Protein AF-A0A1E2UV89-F1 (afdb_monomer_lite)

Secondary structure (DSSP, 8-state):
---------------------------SSPPPPPP---TTGGG--HHHHHHHHHHHHGGG---SPPTTT-HHHHHHHHHHHHT-GGGGHHHHHHHHHHHHHHHHHHHHHHHHHHHHHHHHHTT----

pLDDT: mean 75.12, std 15.41, range [40.03, 94.25]

Radius of gyration: 25.73 Å; chains: 1; bounding box: 48×34×99 Å

Sequence (127 aa):
MDPLLTSSTRAPEQPASSQTAESSEPRFYPRPMGPAFESGDERLNCRQLDQQLASLESDTYSAKPGFYEDPYAGASIFVGAVWAPGALAYLGYSGAAEYYEQDRVSEAQNRIEALRRMKARLRCYEY

Structure (mmCIF, N/CA/C/O backbone):
data_AF-A0A1E2UV89-F1
#
_entry.id   AF-A0A1E2UV89-F1
#
loop_
_atom_site.group_PDB
_atom_site.id
_atom_site.type_symbol
_atom_site.label_atom_id
_atom_site.label_alt_id
_atom_site.label_comp_id
_atom_site.label_asym_id
_atom_site.label_entity_id
_atom_site.label_seq_id
_atom_site.pdbx_PDB_ins_code
_atom_site.Cartn_x
_atom_site.Cartn_y
_atom_site.Cartn_z
_atom_site.occupancy
_atom_site.B_iso_or_equiv
_atom_site.auth_seq_id
_atom_site.auth_comp_id
_atom_site.auth_asym_id
_atom_site.auth_atom_id
_atom_site.pdbx_PDB_model_num
ATOM 1 N N . MET A 1 1 ? 4.560 -25.134 77.009 1.00 43.44 1 MET A N 1
ATOM 2 C CA . MET A 1 1 ? 5.770 -24.408 76.584 1.00 43.44 1 MET A CA 1
ATOM 3 C C . MET A 1 1 ? 5.814 -24.513 75.076 1.00 43.44 1 MET A C 1
ATOM 5 O O . MET A 1 1 ? 5.829 -25.616 74.549 1.00 43.44 1 MET A O 1
ATOM 9 N N . ASP A 1 2 ? 5.644 -23.350 74.471 1.00 43.38 2 ASP A N 1
ATOM 10 C CA . ASP A 1 2 ? 5.173 -23.029 73.126 1.00 43.38 2 ASP A CA 1
ATOM 11 C C . ASP A 1 2 ? 6.127 -23.365 71.957 1.00 43.38 2 ASP A C 1
ATOM 13 O O . ASP A 1 2 ? 7.267 -23.776 72.181 1.00 43.38 2 ASP A O 1
ATOM 17 N N . PRO A 1 3 ? 5.636 -23.238 70.704 1.00 58.66 3 PRO A N 1
ATOM 18 C CA . PRO A 1 3 ? 6.176 -23.843 69.495 1.00 58.66 3 PRO A CA 1
ATOM 19 C C . PRO A 1 3 ? 7.151 -22.911 68.765 1.00 58.66 3 PRO A C 1
ATOM 21 O O . PRO A 1 3 ? 7.004 -21.691 68.797 1.00 58.66 3 PRO A O 1
ATOM 24 N N . LEU A 1 4 ? 8.107 -23.473 68.023 1.00 51.53 4 LEU A N 1
ATOM 25 C CA . LEU A 1 4 ? 8.920 -22.698 67.082 1.00 51.53 4 LEU A CA 1
ATOM 26 C C . LEU A 1 4 ? 8.489 -22.978 65.643 1.00 51.53 4 LEU A C 1
ATOM 28 O O . LEU A 1 4 ? 8.912 -23.920 64.979 1.00 51.53 4 LEU A O 1
ATOM 32 N N . LEU A 1 5 ? 7.599 -22.089 65.211 1.00 51.31 5 LEU A N 1
ATOM 33 C CA . LEU A 1 5 ? 7.341 -21.666 63.844 1.00 51.31 5 LEU A CA 1
ATOM 34 C C . LEU A 1 5 ? 8.647 -21.555 63.039 1.00 51.31 5 LEU A C 1
ATOM 36 O O . LEU A 1 5 ? 9.529 -20.781 63.398 1.00 51.31 5 LEU A O 1
ATOM 40 N N . THR A 1 6 ? 8.739 -22.245 61.903 1.00 50.22 6 THR A N 1
ATOM 41 C CA . THR A 1 6 ? 9.619 -21.805 60.810 1.00 50.22 6 THR A CA 1
ATOM 42 C C . THR A 1 6 ? 8.716 -21.332 59.684 1.00 50.22 6 THR A C 1
ATOM 44 O O . THR A 1 6 ? 8.193 -22.115 58.895 1.00 50.22 6 THR A O 1
ATOM 47 N N . SER A 1 7 ? 8.452 -20.029 59.683 1.00 44.69 7 SER A N 1
ATOM 48 C CA . SER A 1 7 ? 7.741 -19.331 58.624 1.00 44.69 7 SER A CA 1
ATOM 49 C C . SER A 1 7 ? 8.551 -19.419 57.332 1.00 44.69 7 SER A C 1
ATOM 51 O O . SER A 1 7 ? 9.669 -18.911 57.257 1.00 44.69 7 SER A O 1
ATOM 53 N N . SER A 1 8 ? 7.972 -20.040 56.309 1.00 49.22 8 SER A N 1
ATOM 54 C CA . SER A 1 8 ? 8.406 -19.877 54.926 1.00 49.22 8 SER A CA 1
ATOM 55 C C . SER A 1 8 ? 8.109 -18.438 54.497 1.00 49.22 8 SER A C 1
ATOM 57 O O . SER A 1 8 ? 7.000 -18.103 54.084 1.00 49.22 8 SER A O 1
ATOM 59 N N . THR A 1 9 ? 9.085 -17.550 54.661 1.00 51.88 9 THR A N 1
ATOM 60 C CA . THR A 1 9 ? 9.047 -16.199 54.103 1.00 51.88 9 THR A CA 1
ATOM 61 C C . THR A 1 9 ? 9.332 -16.309 52.608 1.00 51.88 9 THR A C 1
ATOM 63 O O . THR A 1 9 ? 10.482 -16.331 52.172 1.00 51.88 9 THR A O 1
ATOM 66 N N . ARG A 1 10 ? 8.274 -16.421 51.800 1.00 44.84 10 ARG A N 1
ATOM 67 C CA . ARG A 1 10 ? 8.365 -16.231 50.350 1.00 44.84 10 ARG A CA 1
ATOM 68 C C . ARG A 1 10 ? 8.586 -14.736 50.110 1.00 44.84 10 ARG A C 1
ATOM 70 O O . ARG A 1 10 ? 7.720 -13.924 50.431 1.00 44.84 10 ARG A O 1
ATOM 77 N N . ALA A 1 11 ? 9.775 -14.385 49.629 1.00 43.16 11 ALA A N 1
ATOM 78 C CA . ALA A 1 11 ? 10.097 -13.038 49.174 1.00 43.16 11 ALA A CA 1
ATOM 79 C C . ALA A 1 11 ? 9.087 -12.588 48.098 1.00 43.16 11 ALA A C 1
ATOM 81 O O . ALA A 1 11 ? 8.610 -13.434 47.335 1.00 43.16 11 ALA A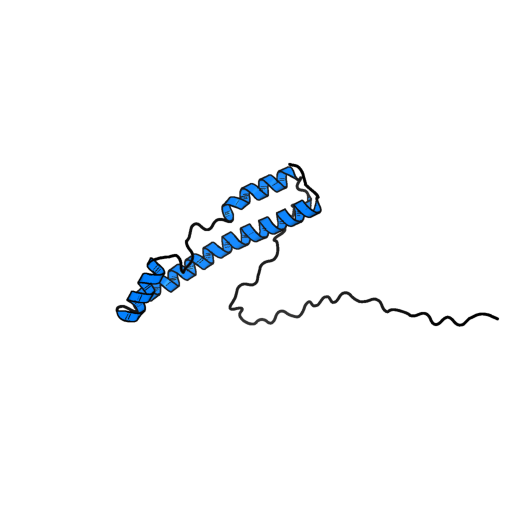 O 1
ATOM 82 N N . PRO A 1 12 ? 8.741 -11.292 48.021 1.00 42.44 12 PRO A N 1
ATOM 83 C CA . PRO A 1 12 ? 7.875 -10.798 46.965 1.00 42.44 12 PRO A CA 1
ATOM 84 C C . PRO A 1 12 ? 8.581 -10.951 45.615 1.00 42.44 12 PRO A C 1
ATOM 86 O O . PRO A 1 12 ? 9.651 -10.390 45.383 1.00 42.44 12 PRO A O 1
ATOM 89 N N . GLU A 1 13 ? 7.958 -11.734 44.739 1.00 48.81 13 GLU A N 1
ATOM 90 C CA . GLU A 1 13 ? 8.272 -11.843 43.319 1.00 48.81 13 GLU A CA 1
ATOM 91 C C . GLU A 1 13 ? 8.087 -10.448 42.701 1.00 48.81 13 GLU A C 1
ATOM 93 O O . GLU A 1 13 ? 6.968 -9.981 42.483 1.00 48.81 13 GLU A O 1
ATOM 98 N N . GLN A 1 14 ? 9.193 -9.725 42.517 1.00 44.66 14 GLN A N 1
ATOM 99 C CA . GLN A 1 14 ? 9.195 -8.480 41.759 1.00 44.66 14 GLN A CA 1
ATOM 100 C C . GLN A 1 14 ? 8.768 -8.809 40.322 1.00 44.66 14 GLN A C 1
ATOM 102 O O . GLN A 1 14 ? 9.353 -9.716 39.722 1.00 44.66 14 GLN A O 1
ATOM 107 N N . PRO A 1 15 ? 7.784 -8.099 39.739 1.00 42.31 15 PRO A N 1
ATOM 108 C CA . PRO A 1 15 ? 7.478 -8.271 38.333 1.00 42.31 15 PRO A CA 1
ATOM 109 C C . PRO A 1 15 ? 8.719 -7.865 37.542 1.00 42.31 15 PRO A C 1
ATOM 111 O O . PRO A 1 15 ? 9.202 -6.738 37.656 1.00 42.31 15 PRO A O 1
ATOM 114 N N . ALA A 1 16 ? 9.244 -8.812 36.771 1.00 40.03 16 ALA A N 1
ATOM 115 C CA . ALA A 1 16 ? 10.315 -8.600 35.820 1.00 40.03 16 ALA A CA 1
ATOM 116 C C . ALA A 1 16 ? 9.863 -7.572 34.772 1.00 40.03 16 ALA A C 1
ATOM 118 O O . ALA A 1 16 ? 9.314 -7.905 33.726 1.00 40.03 16 ALA A O 1
ATOM 119 N N . SER A 1 17 ? 10.087 -6.294 35.058 1.00 45.47 17 SER A N 1
ATOM 120 C CA . SER A 1 17 ? 10.115 -5.230 34.069 1.00 45.47 17 SER A CA 1
ATOM 121 C C . SER A 1 17 ? 11.410 -5.366 33.272 1.00 45.47 17 SER A C 1
ATOM 123 O O . SER A 1 17 ? 12.376 -4.633 33.468 1.00 45.47 17 SER A O 1
ATOM 125 N N . SER A 1 18 ? 11.445 -6.325 32.347 1.00 46.69 18 SER A N 1
ATOM 126 C CA . SER A 1 18 ? 12.488 -6.401 31.327 1.00 46.69 18 SER A CA 1
ATOM 127 C C . SER A 1 18 ? 12.245 -5.319 30.271 1.00 46.69 18 SER A C 1
ATOM 129 O O . SER A 1 18 ? 11.841 -5.599 29.146 1.00 46.69 18 SER A O 1
ATOM 131 N N . GLN A 1 19 ? 12.488 -4.060 30.635 1.00 48.97 19 GLN A N 1
ATOM 132 C CA . GLN A 1 19 ? 12.885 -3.051 29.659 1.00 48.97 19 GLN A CA 1
ATOM 133 C C . GLN A 1 19 ? 14.372 -3.271 29.380 1.00 48.97 19 GLN A C 1
ATOM 135 O O . GLN A 1 19 ? 15.241 -2.595 29.926 1.00 48.97 19 GLN A O 1
ATOM 140 N N . THR A 1 20 ? 14.686 -4.293 28.586 1.00 43.69 20 THR A N 1
ATOM 141 C CA . THR A 1 20 ? 16.026 -4.432 28.018 1.00 43.69 20 THR A CA 1
ATOM 142 C C . THR A 1 20 ? 16.193 -3.376 26.941 1.00 43.69 20 THR A C 1
ATOM 144 O O . THR A 1 20 ? 15.441 -3.350 25.969 1.00 43.69 20 THR A O 1
ATOM 147 N N . ALA A 1 21 ? 17.179 -2.512 27.176 1.00 48.72 21 ALA A N 1
ATOM 148 C CA . ALA A 1 21 ? 17.715 -1.519 26.266 1.00 48.72 21 ALA A CA 1
ATOM 149 C C . ALA A 1 21 ? 17.660 -1.997 24.808 1.00 48.72 21 ALA A C 1
ATOM 151 O O . ALA A 1 21 ? 18.298 -2.975 24.417 1.00 48.72 21 ALA A O 1
ATOM 152 N N . GLU A 1 22 ? 16.853 -1.296 24.023 1.00 52.12 22 GLU A N 1
ATOM 153 C CA . GLU A 1 22 ? 16.704 -1.500 22.596 1.00 52.12 22 GLU A CA 1
ATOM 154 C C . GLU A 1 22 ? 18.026 -1.112 21.922 1.00 52.12 22 GLU A C 1
ATOM 156 O O . GLU A 1 22 ? 18.331 0.068 21.767 1.00 52.12 22 GLU A O 1
ATOM 161 N N . SER A 1 23 ? 18.838 -2.120 21.588 1.00 49.09 23 SER A N 1
ATOM 162 C CA . SER A 1 23 ? 20.043 -1.969 20.770 1.00 49.09 23 SER A CA 1
ATOM 163 C C . SER A 1 23 ? 19.712 -1.139 19.528 1.00 49.09 23 SER A C 1
ATOM 165 O O . SER A 1 23 ? 18.796 -1.475 18.770 1.00 49.09 23 SER A O 1
ATOM 167 N N . SER A 1 24 ? 20.441 -0.042 19.332 1.00 62.53 24 SER A N 1
ATOM 168 C CA . SER A 1 24 ? 20.339 0.869 18.191 1.00 62.53 24 SER A CA 1
ATOM 169 C C . SER A 1 24 ? 20.979 0.266 16.935 1.00 62.53 24 SER A C 1
ATOM 171 O O . SER A 1 24 ? 21.821 0.890 16.290 1.00 62.53 24 SER A O 1
ATOM 173 N N . GLU A 1 25 ? 20.623 -0.972 16.613 1.00 67.44 25 GLU A N 1
ATOM 174 C CA . GLU A 1 25 ? 21.003 -1.617 15.363 1.00 67.44 25 GLU A CA 1
ATOM 175 C C . GLU A 1 25 ? 20.002 -1.187 14.280 1.00 67.44 25 GLU A C 1
ATOM 177 O O . GLU A 1 25 ? 18.793 -1.143 14.557 1.00 67.44 25 GLU A O 1
ATOM 182 N N . PRO A 1 26 ? 20.456 -0.822 13.066 1.00 63.38 26 PRO A N 1
ATOM 183 C CA . PRO A 1 26 ? 19.549 -0.487 11.979 1.00 63.38 26 PRO A CA 1
ATOM 184 C C . PRO A 1 26 ? 18.649 -1.694 11.705 1.00 63.38 26 PRO A C 1
ATOM 186 O O . PRO A 1 26 ? 19.090 -2.754 11.263 1.00 63.38 26 PRO A O 1
ATOM 189 N N . ARG A 1 27 ? 17.366 -1.541 12.032 1.00 61.19 27 ARG A N 1
ATOM 190 C CA . ARG A 1 27 ? 16.365 -2.586 11.847 1.00 61.19 27 ARG A CA 1
ATOM 191 C C . ARG A 1 27 ? 16.043 -2.707 10.365 1.00 61.19 27 ARG A C 1
ATOM 193 O O . ARG A 1 27 ? 15.490 -1.788 9.776 1.00 61.19 27 ARG A O 1
ATOM 200 N N . PHE A 1 28 ? 16.368 -3.865 9.799 1.00 66.00 28 PHE A N 1
ATOM 201 C CA . PHE A 1 28 ? 16.036 -4.213 8.415 1.00 66.00 28 PHE A CA 1
ATOM 202 C C . PHE A 1 28 ? 14.570 -4.613 8.219 1.00 66.00 28 PHE A C 1
ATOM 204 O O . PHE A 1 28 ? 14.076 -4.553 7.099 1.00 66.00 28 PHE A O 1
ATOM 211 N N . TYR A 1 29 ? 13.877 -5.011 9.290 1.00 72.00 29 TYR A N 1
ATOM 212 C CA . TYR A 1 29 ? 12.489 -5.463 9.230 1.00 72.00 29 TYR A CA 1
ATOM 213 C C . TYR A 1 29 ? 11.595 -4.620 10.145 1.00 72.00 29 TYR A C 1
ATOM 215 O O . TYR A 1 29 ? 12.010 -4.307 11.272 1.00 72.00 29 TYR A O 1
ATOM 223 N N . PRO A 1 30 ? 10.371 -4.277 9.701 1.00 68.38 30 PRO A N 1
ATOM 224 C CA . PRO A 1 30 ? 9.397 -3.614 10.554 1.00 68.38 30 PRO A CA 1
ATOM 225 C C . PRO A 1 30 ? 9.040 -4.527 11.732 1.00 68.38 30 PRO A C 1
ATOM 227 O O . PRO A 1 30 ? 8.942 -5.749 11.594 1.00 68.38 30 PRO A O 1
ATOM 230 N N . ARG A 1 31 ? 8.873 -3.941 12.922 1.00 71.44 31 ARG A N 1
ATOM 231 C CA . ARG A 1 31 ? 8.369 -4.691 14.078 1.00 71.44 31 ARG A CA 1
ATOM 232 C C . ARG A 1 31 ? 6.852 -4.827 13.981 1.00 71.44 31 ARG A C 1
ATOM 234 O O . ARG A 1 31 ? 6.209 -3.896 13.499 1.00 71.44 31 ARG A O 1
ATOM 241 N N . PRO A 1 32 ? 6.279 -5.929 14.495 1.00 65.94 32 PRO A N 1
ATOM 242 C CA . PRO A 1 32 ? 4.841 -5.991 14.692 1.00 65.94 32 PRO A CA 1
ATOM 243 C C . PRO A 1 32 ? 4.438 -4.835 15.609 1.00 65.94 32 PRO A C 1
ATOM 245 O O . PRO A 1 32 ? 4.975 -4.683 16.712 1.00 65.94 32 PRO A O 1
ATOM 248 N N . MET A 1 33 ? 3.544 -3.986 15.121 1.00 67.69 33 MET A N 1
ATOM 249 C CA . MET A 1 33 ? 2.991 -2.896 15.907 1.00 67.69 33 MET A CA 1
ATOM 250 C C . MET A 1 33 ? 1.954 -3.457 16.887 1.00 67.69 33 MET A C 1
ATOM 252 O O . MET A 1 33 ? 1.247 -4.419 16.599 1.00 67.69 33 MET A O 1
ATOM 256 N N . GLY A 1 34 ? 1.921 -2.899 18.097 1.00 71.31 34 GLY A N 1
ATOM 257 C CA . GLY A 1 34 ? 0.887 -3.221 19.076 1.00 71.31 34 GLY A CA 1
ATOM 258 C C . GLY A 1 34 ? -0.419 -2.482 18.766 1.00 71.31 34 GLY A C 1
ATOM 259 O O . GLY A 1 34 ? -0.412 -1.532 17.984 1.00 71.31 34 GLY A O 1
ATOM 260 N N . PRO A 1 35 ? -1.536 -2.862 19.409 1.00 75.81 35 PRO A N 1
ATOM 261 C CA . PRO A 1 35 ? -2.795 -2.138 19.258 1.00 75.81 35 PRO A CA 1
ATOM 262 C C . PRO A 1 35 ? -2.615 -0.659 19.625 1.00 75.81 35 PRO A C 1
ATOM 264 O O . PRO A 1 35 ? -2.137 -0.335 20.716 1.00 75.81 35 PRO A O 1
ATOM 267 N N . ALA A 1 36 ? -3.023 0.230 18.723 1.00 77.44 36 ALA A N 1
ATOM 268 C CA . ALA A 1 36 ? -2.946 1.671 18.925 1.00 77.44 36 ALA A CA 1
ATOM 269 C C . ALA A 1 36 ? -4.219 2.172 19.626 1.00 77.44 36 ALA A C 1
ATOM 271 O O . ALA A 1 36 ? -5.295 2.226 19.025 1.00 77.44 36 ALA A O 1
ATOM 272 N N . PHE A 1 37 ? -4.107 2.524 20.908 1.00 74.94 37 PHE A N 1
ATOM 273 C CA . PHE A 1 37 ? -5.187 3.169 21.663 1.00 74.94 37 PHE A CA 1
ATOM 274 C C . PHE A 1 37 ? -5.091 4.688 21.513 1.00 74.94 37 PHE A C 1
ATOM 276 O O . PHE A 1 37 ? -4.007 5.254 21.645 1.00 74.94 37 PHE A O 1
ATOM 283 N N . GLU A 1 38 ? -6.217 5.349 21.277 1.00 77.44 38 GLU A N 1
ATOM 284 C CA . GLU A 1 38 ? -6.301 6.803 21.179 1.00 77.44 38 GLU A CA 1
ATOM 285 C C . GLU A 1 38 ? -6.877 7.375 22.477 1.00 77.44 38 GLU A C 1
ATOM 287 O O . GLU A 1 38 ? -7.688 6.753 23.174 1.00 77.44 38 GLU A O 1
ATOM 292 N N . SER A 1 39 ? -6.439 8.582 22.832 1.00 65.56 39 SER A N 1
ATOM 293 C CA . SER A 1 39 ? -6.906 9.274 24.029 1.00 65.56 39 SER A CA 1
ATOM 294 C C . SER A 1 39 ? -8.396 9.609 23.906 1.00 65.56 39 SER A C 1
ATOM 296 O O . SER A 1 39 ? -8.767 10.564 23.229 1.00 65.56 39 SER A O 1
ATOM 298 N N . GLY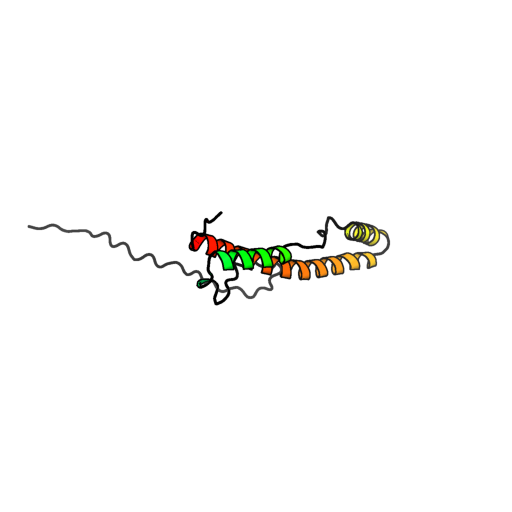 A 1 40 ? -9.252 8.838 24.578 1.00 70.00 40 GLY A N 1
ATOM 299 C CA . GLY A 1 40 ? -10.708 9.009 24.527 1.00 70.00 40 GLY A CA 1
ATOM 300 C C . GLY A 1 40 ? -11.481 7.717 24.286 1.00 70.00 40 GLY A C 1
ATOM 301 O O . GLY A 1 40 ? -12.668 7.671 24.612 1.00 70.00 40 GLY A O 1
ATOM 302 N N . ASP A 1 41 ? -10.814 6.654 23.825 1.00 70.88 41 ASP A N 1
ATOM 303 C CA . ASP A 1 41 ? -11.482 5.385 23.512 1.00 70.88 41 ASP A CA 1
ATOM 304 C C . ASP A 1 41 ? -12.170 4.740 24.715 1.00 70.88 41 ASP A C 1
ATOM 306 O O . ASP A 1 41 ? -13.177 4.049 24.592 1.00 70.88 41 ASP A O 1
ATOM 310 N N . GLU A 1 42 ? -11.640 4.991 25.909 1.00 70.25 42 GLU A N 1
ATOM 311 C CA . GLU A 1 42 ? -12.170 4.476 27.171 1.00 70.25 42 GLU A CA 1
ATOM 312 C C . GLU A 1 42 ? -13.549 5.046 27.523 1.00 70.25 42 GLU A C 1
ATOM 314 O O . GLU A 1 42 ? -14.248 4.488 28.366 1.00 70.25 42 GLU A O 1
ATOM 319 N N . ARG A 1 43 ? -13.943 6.162 26.893 1.00 75.19 43 ARG A N 1
ATOM 320 C CA . ARG A 1 43 ? -15.220 6.849 27.139 1.00 75.19 43 ARG A CA 1
ATOM 321 C C . ARG A 1 43 ? -16.267 6.562 26.060 1.00 75.19 43 ARG A C 1
ATOM 323 O O . ARG A 1 43 ? -17.387 7.056 26.180 1.00 75.19 43 ARG A O 1
ATOM 330 N N . LEU A 1 44 ? -15.915 5.807 25.019 1.00 75.69 44 LEU A N 1
ATOM 331 C CA . LEU A 1 44 ? -16.829 5.452 23.934 1.00 75.69 44 LEU A CA 1
ATOM 332 C C . LEU A 1 44 ? -17.885 4.452 24.422 1.00 75.69 44 LEU A C 1
ATOM 334 O O . LEU A 1 44 ? -17.586 3.491 25.129 1.00 75.69 44 LEU A O 1
ATOM 338 N N . ASN A 1 45 ? -19.133 4.660 24.001 1.00 82.62 45 ASN A N 1
ATOM 339 C CA . ASN A 1 45 ? -20.205 3.684 24.203 1.00 82.62 45 ASN A CA 1
ATOM 340 C C . ASN A 1 45 ? -20.090 2.543 23.168 1.00 82.62 45 ASN A C 1
ATOM 342 O O . ASN A 1 45 ? -19.590 2.771 22.067 1.00 82.62 45 ASN A O 1
ATOM 346 N N . CYS A 1 46 ? -20.608 1.346 23.469 1.00 83.50 46 CYS A N 1
ATOM 347 C CA . CYS A 1 46 ? -20.564 0.164 22.596 1.00 83.50 46 CYS A CA 1
ATOM 348 C C . CYS A 1 46 ? -20.972 0.484 21.144 1.00 83.50 46 CYS A C 1
ATOM 350 O O . CYS A 1 46 ? -20.272 0.120 20.203 1.00 83.50 46 CYS A O 1
ATOM 352 N N . ARG A 1 47 ? -22.050 1.260 20.959 1.00 83.56 47 ARG A N 1
ATOM 353 C CA . ARG A 1 47 ? -22.533 1.680 19.632 1.00 83.56 47 ARG A CA 1
ATOM 354 C C . ARG A 1 47 ? -21.552 2.589 18.882 1.00 83.56 47 ARG A C 1
ATOM 356 O O . ARG A 1 47 ? -21.427 2.482 17.668 1.00 83.56 47 ARG A O 1
ATOM 363 N N . GLN A 1 48 ? -20.889 3.504 19.588 1.00 84.19 48 GLN A N 1
ATOM 364 C CA . GLN A 1 48 ? -19.904 4.412 18.986 1.00 84.19 48 GLN A CA 1
ATOM 365 C C . GLN A 1 48 ? -18.636 3.649 18.589 1.00 84.19 48 GLN A C 1
ATOM 367 O O . GLN A 1 48 ? -18.048 3.935 17.550 1.00 84.19 48 GLN A O 1
ATOM 372 N N . LEU A 1 49 ? -18.266 2.645 19.386 1.00 83.44 49 LEU A N 1
ATOM 373 C CA . LEU A 1 49 ? -17.146 1.750 19.115 1.00 83.44 49 LEU A CA 1
ATOM 374 C C . LEU A 1 49 ? -17.362 0.954 17.822 1.00 83.44 49 LEU A C 1
ATOM 376 O O . LEU A 1 49 ? -16.470 0.899 16.981 1.00 83.44 49 LEU A O 1
ATOM 380 N N . ASP A 1 50 ? -18.562 0.400 17.629 1.00 84.00 50 ASP A N 1
ATOM 381 C CA . ASP A 1 50 ? -18.905 -0.340 16.409 1.00 84.00 50 ASP A CA 1
ATOM 382 C C . ASP A 1 50 ? -18.977 0.567 15.171 1.00 84.00 50 ASP A C 1
ATOM 384 O O . ASP A 1 50 ? -18.545 0.168 14.092 1.00 84.00 50 ASP A O 1
ATOM 388 N N . GLN A 1 51 ? -19.449 1.810 15.316 1.00 85.44 51 GLN A N 1
ATOM 389 C CA . GLN A 1 51 ? -19.424 2.791 14.223 1.00 85.44 51 GLN A CA 1
ATOM 390 C C . GLN A 1 51 ? -17.998 3.143 13.794 1.00 85.44 51 GLN A C 1
ATOM 392 O O . GLN A 1 51 ? -17.717 3.200 12.597 1.00 85.44 51 GLN A O 1
ATOM 397 N N . GLN A 1 52 ? -17.095 3.352 14.754 1.00 84.69 52 GLN A N 1
ATOM 398 C CA . GLN A 1 52 ? -15.686 3.584 14.446 1.00 84.69 52 GLN A CA 1
ATOM 399 C C . GLN A 1 52 ? -15.062 2.357 13.783 1.00 84.69 52 GLN A C 1
ATOM 401 O O . GLN A 1 52 ? -14.428 2.488 12.740 1.00 84.69 52 GLN A O 1
ATOM 406 N N . LEU A 1 53 ? -15.309 1.162 14.322 1.00 85.00 53 LEU A N 1
ATOM 407 C CA . LEU A 1 53 ? -14.811 -0.084 13.745 1.00 85.00 53 LEU A CA 1
ATOM 408 C C . LEU A 1 53 ? -15.241 -0.246 12.279 1.00 85.00 53 LEU A C 1
ATOM 410 O O . LEU A 1 53 ? -14.409 -0.567 11.436 1.00 85.00 53 LEU A O 1
ATOM 414 N N . ALA A 1 54 ? -16.509 0.043 11.973 1.00 84.56 54 ALA A N 1
ATOM 415 C CA . ALA A 1 54 ? -17.043 -0.013 10.615 1.00 84.56 54 ALA A CA 1
ATOM 416 C C . ALA A 1 54 ? -16.407 1.033 9.685 1.00 84.56 54 ALA A C 1
ATOM 418 O O . ALA A 1 54 ? -16.161 0.744 8.517 1.00 84.56 54 ALA A O 1
ATOM 419 N N . SER A 1 55 ? -16.108 2.240 10.184 1.00 86.38 55 SER A N 1
ATOM 420 C CA . SER A 1 55 ? -15.419 3.252 9.370 1.00 86.38 55 SER A CA 1
ATOM 421 C C . SER A 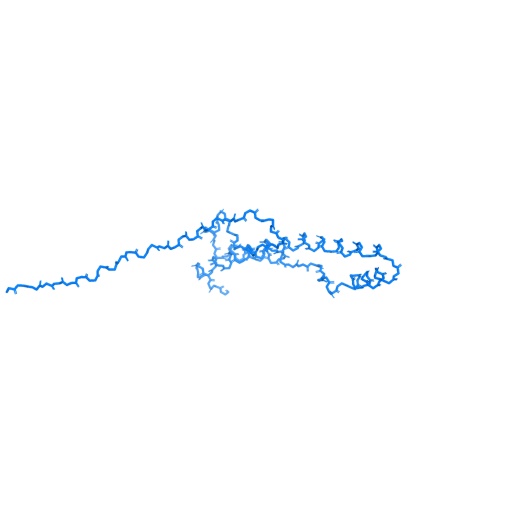1 55 ? -13.991 2.833 9.002 1.00 86.38 55 SER A C 1
ATOM 423 O O . SER A 1 55 ? -13.573 3.031 7.862 1.00 86.38 55 SER A O 1
ATOM 425 N N . LEU A 1 56 ? -13.285 2.171 9.924 1.00 83.62 56 LEU A N 1
ATOM 426 C CA . LEU A 1 56 ? -11.913 1.716 9.711 1.00 83.62 56 LEU A CA 1
ATOM 427 C C . LEU A 1 56 ? -11.798 0.449 8.864 1.00 83.62 56 LEU A C 1
ATOM 429 O O . LEU A 1 56 ? -10.734 0.185 8.313 1.00 83.62 56 LEU A O 1
ATOM 433 N N . GLU A 1 57 ? -12.861 -0.346 8.740 1.00 82.19 57 GLU A N 1
ATOM 434 C CA . GLU A 1 57 ? -12.827 -1.584 7.956 1.00 82.19 57 GLU A CA 1
ATOM 435 C C . GLU A 1 57 ? -12.457 -1.318 6.489 1.00 82.19 57 GLU A C 1
ATOM 437 O O . GLU A 1 57 ? -11.699 -2.083 5.896 1.00 82.19 57 GLU A O 1
ATOM 442 N N . SER A 1 58 ? -12.897 -0.188 5.927 1.00 80.25 58 SER A N 1
ATOM 443 C CA . SER A 1 58 ? -12.539 0.208 4.560 1.00 80.25 58 SER A CA 1
ATOM 444 C C . SER A 1 58 ? -11.037 0.453 4.368 1.00 80.25 58 SER A C 1
ATOM 446 O O . SER A 1 58 ? -10.493 0.093 3.326 1.00 80.25 58 SER A O 1
ATOM 448 N N . ASP A 1 59 ? -10.351 0.958 5.396 1.00 79.75 59 ASP A N 1
ATOM 449 C CA . ASP A 1 59 ? -8.911 1.237 5.364 1.00 79.75 59 ASP A CA 1
ATOM 450 C C . ASP A 1 59 ? -8.049 -0.028 5.518 1.00 79.75 59 ASP A C 1
ATOM 452 O O . ASP A 1 59 ? -6.832 0.021 5.342 1.00 79.75 59 ASP A O 1
ATOM 456 N N . THR A 1 60 ? -8.661 -1.182 5.814 1.00 76.31 60 THR A N 1
ATOM 457 C CA . THR A 1 60 ? -7.940 -2.466 5.898 1.00 76.31 60 THR A CA 1
ATOM 458 C C . THR A 1 60 ? -7.738 -3.162 4.563 1.00 76.31 60 THR A C 1
ATOM 460 O O . THR A 1 60 ? -6.952 -4.110 4.486 1.00 76.31 60 THR A O 1
ATOM 463 N N . TYR A 1 61 ? -8.433 -2.719 3.517 1.00 75.62 61 TYR A N 1
ATOM 464 C CA . TYR A 1 61 ? -8.336 -3.330 2.201 1.00 75.62 61 TYR A CA 1
ATOM 465 C C . TYR A 1 61 ? -7.193 -2.701 1.402 1.00 75.62 61 TYR A C 1
ATOM 467 O O . TYR A 1 61 ? -7.192 -1.500 1.134 1.00 75.62 61 TYR A O 1
ATOM 475 N N . SER A 1 62 ? -6.242 -3.535 0.972 1.00 76.44 62 SER A N 1
ATOM 476 C CA . SER A 1 62 ? -5.284 -3.155 -0.068 1.00 76.44 62 SER A CA 1
ATOM 477 C C . SER A 1 62 ? -5.908 -3.395 -1.441 1.00 76.44 62 SER A C 1
ATOM 479 O O . SER A 1 62 ? -6.403 -4.487 -1.722 1.00 76.44 62 SER A O 1
ATOM 481 N N . ALA A 1 63 ? -5.896 -2.374 -2.299 1.00 75.19 63 ALA A N 1
ATOM 482 C CA . ALA A 1 63 ? -6.328 -2.502 -3.692 1.00 75.19 63 ALA A CA 1
ATOM 483 C C . ALA A 1 63 ? -5.229 -3.093 -4.593 1.00 75.19 63 ALA A C 1
ATOM 485 O O . ALA A 1 63 ? -5.503 -3.447 -5.743 1.00 75.19 63 ALA A O 1
ATOM 486 N N . LYS A 1 64 ? -3.990 -3.177 -4.094 1.00 78.25 64 LYS A N 1
ATOM 487 C CA . LYS A 1 64 ? -2.834 -3.630 -4.855 1.00 78.25 64 LYS A CA 1
ATOM 488 C C . LYS A 1 64 ? -2.608 -5.132 -4.657 1.00 78.25 64 LYS A C 1
ATOM 490 O O . LYS A 1 64 ? -2.599 -5.599 -3.518 1.00 78.25 64 LYS A O 1
ATOM 495 N N . PRO A 1 65 ? -2.440 -5.897 -5.751 1.00 78.38 65 PRO A N 1
ATOM 496 C CA . PRO A 1 65 ? -2.100 -7.310 -5.664 1.00 78.38 65 PRO A CA 1
ATOM 497 C C . PRO A 1 65 ? -0.698 -7.485 -5.080 1.00 78.38 65 PRO A C 1
ATOM 499 O O . PRO A 1 65 ? 0.184 -6.646 -5.288 1.00 78.38 65 PRO A O 1
ATOM 502 N N . GLY A 1 66 ? -0.478 -8.601 -4.384 1.00 80.94 66 GLY A N 1
ATOM 503 C CA . GLY A 1 66 ? 0.833 -8.905 -3.824 1.00 80.94 66 GLY A CA 1
ATOM 504 C C . GLY A 1 66 ? 1.903 -9.041 -4.913 1.00 80.94 66 GLY A C 1
ATOM 505 O O . GLY A 1 66 ? 1.613 -9.320 -6.075 1.00 80.94 66 GLY A O 1
ATOM 506 N N . PHE A 1 67 ? 3.176 -8.914 -4.532 1.00 80.81 67 PHE A N 1
ATOM 507 C CA . PHE A 1 67 ? 4.309 -8.991 -5.469 1.00 80.81 67 PHE A CA 1
ATOM 508 C C . PHE A 1 67 ? 4.288 -10.230 -6.387 1.00 80.81 67 PHE A C 1
ATOM 510 O O . PHE A 1 67 ? 4.655 -10.145 -7.554 1.00 80.81 67 PHE A O 1
ATOM 517 N N . TYR A 1 68 ? 3.852 -11.382 -5.871 1.00 81.12 68 TYR A N 1
ATOM 518 C CA . TYR A 1 68 ? 3.785 -12.639 -6.630 1.00 81.12 68 TYR A CA 1
ATOM 519 C C . TYR A 1 68 ? 2.514 -12.791 -7.475 1.00 81.12 68 TYR A C 1
ATOM 521 O O . TYR A 1 68 ? 2.437 -13.690 -8.310 1.00 81.12 68 TYR A O 1
ATOM 529 N N . GLU A 1 69 ? 1.522 -11.938 -7.248 1.00 86.31 69 GLU A N 1
ATOM 530 C CA . GLU A 1 69 ? 0.236 -11.938 -7.947 1.00 86.31 69 GLU A CA 1
ATOM 531 C C . GLU A 1 69 ? 0.233 -10.939 -9.112 1.00 86.31 69 GLU A C 1
ATOM 533 O O . GLU A 1 69 ? -0.628 -11.007 -9.989 1.00 86.31 69 GLU A O 1
ATOM 538 N N . ASP A 1 70 ? 1.216 -10.036 -9.150 1.00 86.50 70 ASP A N 1
ATOM 539 C CA . ASP A 1 70 ? 1.389 -9.060 -10.214 1.00 86.50 70 ASP A CA 1
ATOM 540 C C . ASP A 1 70 ? 2.078 -9.680 -11.455 1.00 86.50 70 ASP A C 1
ATOM 542 O O . ASP A 1 70 ? 3.269 -10.024 -11.415 1.00 86.50 70 ASP A O 1
ATOM 546 N N . PRO A 1 71 ? 1.381 -9.792 -12.606 1.00 89.06 71 PRO A N 1
ATOM 547 C CA . PRO A 1 71 ? 1.972 -10.329 -13.830 1.00 89.06 71 PRO A CA 1
ATOM 548 C C . PRO A 1 71 ? 3.129 -9.468 -14.361 1.00 89.06 71 PRO A C 1
ATOM 550 O O . PRO A 1 71 ? 4.032 -9.994 -15.021 1.00 89.06 71 PRO A O 1
ATOM 553 N N . TYR A 1 72 ? 3.143 -8.163 -14.071 1.00 89.06 72 TYR A N 1
ATOM 554 C CA . TYR A 1 72 ? 4.210 -7.264 -14.510 1.00 89.06 72 TYR A CA 1
ATOM 555 C C . TYR A 1 72 ? 5.492 -7.479 -13.711 1.00 89.06 72 TYR A C 1
ATOM 557 O O . TYR A 1 72 ? 6.580 -7.445 -14.293 1.00 89.06 72 TYR A O 1
ATOM 565 N N . ALA A 1 73 ? 5.384 -7.788 -12.416 1.00 90.81 73 ALA A N 1
ATOM 566 C CA . ALA A 1 73 ? 6.531 -8.169 -11.599 1.00 90.81 73 ALA A CA 1
ATOM 567 C C . ALA A 1 73 ? 7.218 -9.410 -12.190 1.00 90.81 73 ALA A C 1
ATOM 569 O O . ALA A 1 73 ? 8.415 -9.369 -12.492 1.00 90.81 73 ALA A O 1
ATOM 570 N N . GLY A 1 74 ? 6.455 -10.467 -12.486 1.00 89.56 74 GLY A N 1
ATOM 571 C CA . GLY A 1 74 ? 6.978 -11.677 -13.131 1.00 89.56 74 GLY A CA 1
ATOM 572 C C . GLY A 1 74 ? 7.621 -11.412 -14.499 1.00 89.56 74 GLY A C 1
ATOM 573 O O . GLY A 1 74 ? 8.739 -11.866 -14.766 1.00 89.56 74 GLY A O 1
ATOM 574 N N . ALA A 1 75 ? 6.962 -10.621 -15.351 1.00 91.75 75 ALA A N 1
ATOM 575 C CA . ALA A 1 75 ? 7.497 -10.244 -16.660 1.00 91.75 75 ALA A CA 1
ATOM 576 C C . ALA A 1 75 ? 8.805 -9.444 -16.545 1.00 91.75 75 ALA A C 1
ATOM 578 O O . ALA A 1 75 ? 9.752 -9.684 -17.297 1.00 91.75 75 ALA A O 1
ATOM 579 N N . SER A 1 76 ? 8.883 -8.524 -15.582 1.00 91.44 76 SER A N 1
ATOM 580 C CA . SER A 1 76 ? 10.068 -7.696 -15.361 1.00 91.44 76 SER A CA 1
ATOM 581 C C . 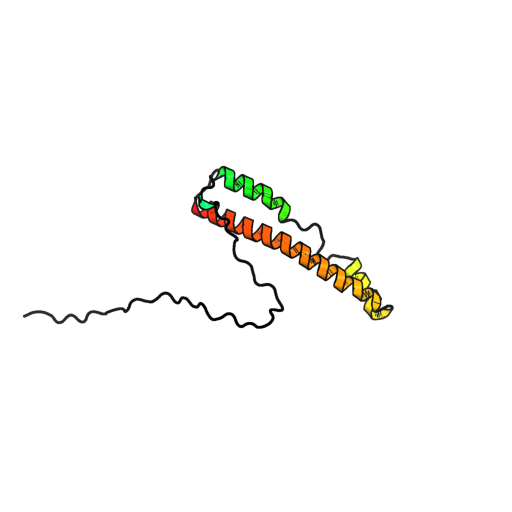SER A 1 76 ? 11.279 -8.505 -14.885 1.00 91.44 76 SER A C 1
ATOM 583 O O . SER A 1 76 ? 12.394 -8.215 -15.313 1.00 91.44 76 SER A O 1
ATOM 585 N N . ILE A 1 77 ? 11.074 -9.567 -14.092 1.00 92.81 77 ILE A N 1
ATOM 586 C CA . ILE A 1 77 ? 12.135 -10.515 -13.712 1.00 92.81 77 ILE A CA 1
ATOM 587 C C . ILE A 1 77 ? 12.643 -11.253 -14.948 1.00 92.81 77 ILE A C 1
ATOM 589 O O . ILE A 1 77 ? 13.850 -11.306 -15.180 1.00 92.81 77 ILE A O 1
ATOM 593 N N . PHE A 1 78 ? 11.734 -11.806 -15.756 1.00 93.31 78 PHE A N 1
ATOM 594 C CA . PHE A 1 78 ? 12.104 -12.586 -16.937 1.00 93.31 78 PHE A CA 1
ATOM 595 C C . PHE A 1 78 ? 12.876 -11.745 -17.962 1.00 93.31 78 PHE A C 1
ATOM 597 O O . PHE A 1 78 ? 13.983 -12.103 -18.366 1.00 93.31 78 PHE A O 1
ATOM 604 N N . VAL A 1 79 ? 12.325 -10.592 -18.349 1.00 93.06 79 VAL A N 1
ATOM 605 C CA . VAL A 1 79 ? 12.974 -9.680 -19.303 1.00 93.06 79 VAL A CA 1
ATOM 606 C C . VAL A 1 79 ? 14.253 -9.092 -18.705 1.00 93.06 79 VAL A C 1
ATOM 608 O O . VAL A 1 79 ? 15.270 -9.007 -19.394 1.00 93.06 79 VAL A O 1
ATOM 611 N N . GLY A 1 80 ? 14.213 -8.744 -17.418 1.00 92.44 80 GLY A N 1
ATOM 612 C CA . GLY A 1 80 ? 15.325 -8.212 -16.640 1.00 92.44 80 GLY A CA 1
ATOM 613 C C . GLY A 1 80 ? 16.544 -9.120 -16.611 1.00 92.44 80 GLY A C 1
ATOM 614 O O . GLY A 1 80 ? 17.663 -8.672 -16.844 1.00 92.44 80 GLY A O 1
ATOM 615 N N . ALA A 1 81 ? 16.323 -10.407 -16.362 1.00 92.31 81 ALA A N 1
ATOM 616 C CA . ALA A 1 81 ? 17.393 -11.384 -16.239 1.00 92.31 81 ALA A CA 1
ATOM 617 C C . ALA A 1 81 ? 18.014 -11.775 -17.588 1.00 92.31 81 ALA A C 1
ATOM 619 O O . ALA A 1 81 ? 19.208 -12.062 -17.641 1.00 92.31 81 ALA A O 1
ATOM 620 N N . VAL A 1 82 ? 17.219 -11.813 -18.665 1.00 94.25 82 VAL A N 1
ATOM 621 C CA . VAL A 1 82 ? 17.659 -12.389 -19.948 1.00 94.25 82 VAL A CA 1
ATOM 622 C C . VAL A 1 82 ? 18.082 -11.328 -20.962 1.00 94.25 82 VAL A C 1
ATOM 624 O O . VAL A 1 82 ? 19.087 -11.506 -21.644 1.00 94.25 82 VAL A O 1
ATOM 627 N N . TRP A 1 83 ? 17.314 -10.246 -21.099 1.00 92.50 83 TRP A N 1
ATOM 628 C CA . TRP A 1 83 ? 17.445 -9.318 -22.230 1.00 92.50 83 TRP A CA 1
ATOM 629 C C . TRP A 1 83 ? 17.835 -7.904 -21.817 1.00 92.50 83 TRP A C 1
ATOM 631 O O . TRP A 1 83 ? 18.696 -7.293 -22.444 1.00 92.50 83 TRP A O 1
ATOM 641 N N . ALA A 1 84 ? 17.186 -7.362 -20.790 1.00 92.44 84 ALA A N 1
ATOM 642 C CA . ALA A 1 84 ? 17.292 -5.952 -20.454 1.00 92.44 84 ALA A CA 1
ATOM 643 C C . ALA A 1 84 ? 17.309 -5.757 -18.934 1.00 92.44 84 ALA A C 1
ATOM 645 O O . ALA A 1 84 ? 16.247 -5.541 -18.352 1.00 92.44 84 ALA A O 1
ATOM 646 N N . PRO A 1 85 ? 18.494 -5.732 -18.291 1.00 91.62 85 PRO A N 1
ATOM 647 C CA . PRO A 1 85 ? 18.631 -5.560 -16.840 1.00 91.62 85 PRO A CA 1
ATOM 648 C C . PRO A 1 85 ? 17.864 -4.364 -16.263 1.00 91.62 85 PRO A C 1
ATOM 650 O O . PRO A 1 85 ? 17.408 -4.415 -15.125 1.00 91.62 85 PRO A O 1
ATOM 653 N N . GLY A 1 86 ? 17.649 -3.309 -17.058 1.00 91.00 86 GLY A N 1
ATOM 654 C CA . GLY A 1 86 ? 16.844 -2.150 -16.666 1.00 91.00 86 GLY A CA 1
ATOM 655 C C . GLY A 1 86 ? 15.377 -2.467 -16.348 1.00 91.00 86 GLY A C 1
ATOM 656 O O . GLY A 1 86 ? 14.772 -1.750 -15.556 1.00 91.00 86 GLY A O 1
ATOM 657 N N . ALA A 1 87 ? 14.808 -3.553 -16.882 1.00 90.31 87 ALA A N 1
ATOM 658 C CA . ALA A 1 87 ? 13.446 -3.973 -16.548 1.00 90.31 87 ALA A CA 1
ATOM 659 C C . ALA A 1 87 ? 13.296 -4.334 -15.057 1.00 90.31 87 ALA A C 1
ATOM 661 O O . ALA A 1 87 ? 12.222 -4.141 -14.494 1.00 90.31 87 ALA A O 1
ATOM 662 N N . LEU A 1 88 ? 14.380 -4.746 -14.382 1.00 91.81 88 LEU A N 1
ATOM 663 C CA . LEU A 1 88 ? 14.377 -5.027 -12.941 1.00 91.81 88 LEU A CA 1
ATOM 664 C C . LEU A 1 88 ? 14.077 -3.787 -12.085 1.00 91.81 88 LEU A C 1
ATOM 666 O O . LEU A 1 88 ? 13.674 -3.933 -10.934 1.00 91.81 88 LEU A O 1
ATOM 670 N N . ALA A 1 89 ? 14.218 -2.570 -12.628 1.00 91.88 89 ALA A N 1
ATOM 671 C CA . ALA A 1 89 ? 13.854 -1.344 -11.918 1.00 91.88 89 ALA A CA 1
ATOM 672 C C . ALA A 1 89 ? 12.368 -1.319 -11.517 1.00 91.88 89 ALA A C 1
ATOM 674 O O . ALA A 1 89 ? 12.019 -0.733 -10.491 1.00 91.88 89 ALA A O 1
ATOM 675 N N . TYR A 1 90 ? 11.505 -2.007 -12.277 1.00 90.19 90 TYR A N 1
ATOM 676 C CA . TYR A 1 90 ? 10.092 -2.161 -11.935 1.00 90.19 90 TYR A CA 1
ATOM 677 C C . TYR A 1 90 ? 9.896 -2.837 -10.574 1.00 90.19 90 TYR A C 1
ATOM 679 O O . TYR A 1 90 ? 9.034 -2.415 -9.814 1.00 90.19 90 TYR A O 1
ATOM 687 N N . LEU A 1 91 ? 10.735 -3.819 -10.225 1.00 90.31 91 LEU A N 1
ATOM 688 C CA . LEU A 1 91 ? 10.663 -4.534 -8.946 1.00 90.31 91 LEU A CA 1
ATOM 689 C C . LEU A 1 91 ? 10.952 -3.618 -7.759 1.00 90.31 91 LEU A C 1
ATOM 691 O O . LEU A 1 91 ? 10.303 -3.711 -6.721 1.00 90.31 91 LEU A O 1
ATOM 695 N N . GLY A 1 92 ? 11.920 -2.712 -7.923 1.00 89.00 92 GLY A N 1
ATOM 696 C CA . GLY A 1 92 ? 12.220 -1.705 -6.909 1.00 89.00 92 GLY A CA 1
ATOM 697 C C . GLY A 1 92 ? 11.052 -0.739 -6.717 1.00 89.00 92 GLY A C 1
ATOM 698 O O . GLY A 1 92 ? 10.669 -0.450 -5.585 1.00 89.00 92 GLY A O 1
ATOM 699 N N . TYR A 1 93 ? 10.446 -0.283 -7.816 1.00 87.62 93 TYR A N 1
ATOM 700 C CA . TYR A 1 93 ? 9.280 0.598 -7.773 1.00 87.62 93 TYR A CA 1
ATOM 701 C C . TYR A 1 93 ? 8.046 -0.085 -7.164 1.00 87.62 93 TYR A C 1
ATOM 703 O O . TYR A 1 93 ? 7.410 0.479 -6.274 1.00 87.62 93 TYR A O 1
ATOM 711 N N . SER A 1 94 ? 7.721 -1.304 -7.602 1.00 87.19 94 SER A N 1
ATOM 712 C CA . SER A 1 94 ? 6.553 -2.045 -7.120 1.00 87.19 94 SER A CA 1
ATOM 713 C C . SER A 1 94 ? 6.690 -2.425 -5.646 1.00 87.19 94 SER A C 1
ATOM 715 O O . SER A 1 9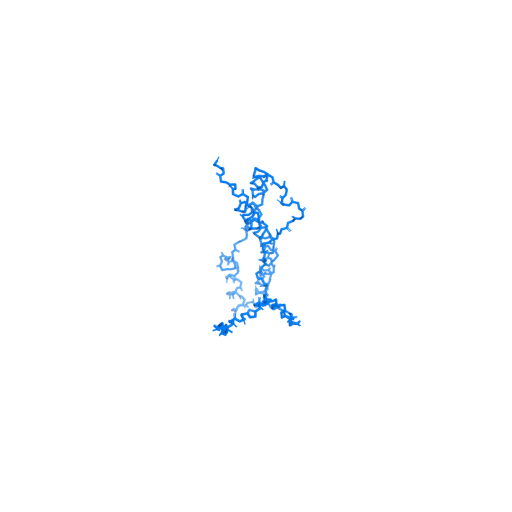4 ? 5.710 -2.324 -4.906 1.00 87.19 94 SER A O 1
ATOM 717 N N . GLY A 1 95 ? 7.900 -2.778 -5.198 1.00 85.75 95 GLY A N 1
ATOM 718 C CA . GLY A 1 95 ? 8.207 -3.012 -3.789 1.00 85.75 95 GLY A CA 1
ATOM 719 C C . GLY A 1 95 ? 8.084 -1.747 -2.937 1.00 85.75 95 GLY A C 1
ATOM 720 O O . GLY A 1 95 ? 7.471 -1.785 -1.874 1.00 85.75 95 GLY A O 1
ATOM 721 N N . ALA A 1 96 ? 8.591 -0.605 -3.414 1.00 85.62 96 ALA A N 1
ATOM 722 C CA . ALA A 1 96 ? 8.439 0.666 -2.705 1.00 85.62 96 ALA A CA 1
ATOM 723 C C . ALA A 1 96 ? 6.963 1.079 -2.578 1.00 85.62 96 ALA A C 1
ATOM 725 O O . ALA A 1 96 ? 6.529 1.470 -1.499 1.00 85.62 96 ALA A O 1
ATOM 726 N N . ALA A 1 97 ? 6.176 0.940 -3.648 1.00 85.62 97 ALA A N 1
ATOM 727 C CA . ALA A 1 97 ? 4.741 1.215 -3.612 1.00 85.62 97 ALA A CA 1
ATOM 728 C C . ALA A 1 97 ? 3.998 0.301 -2.620 1.00 85.62 97 ALA A C 1
ATOM 730 O O . ALA A 1 97 ? 3.125 0.772 -1.900 1.00 85.62 97 ALA A O 1
ATOM 731 N N . GLU A 1 98 ? 4.373 -0.984 -2.542 1.00 83.19 98 GLU A N 1
ATOM 732 C CA . GLU A 1 98 ? 3.807 -1.923 -1.557 1.00 83.19 98 GLU A CA 1
ATOM 733 C C . GLU A 1 98 ? 4.068 -1.460 -0.131 1.00 83.19 98 GLU A C 1
ATOM 735 O O . GLU A 1 98 ? 3.166 -1.460 0.697 1.00 83.19 98 GLU A O 1
ATOM 740 N N . TYR A 1 99 ? 5.296 -1.025 0.142 1.00 80.31 99 TYR A N 1
ATOM 741 C CA . TYR A 1 99 ? 5.696 -0.603 1.475 1.00 80.31 99 TYR A CA 1
ATOM 742 C C . TYR A 1 99 ? 4.838 0.561 1.991 1.00 80.31 99 TYR A C 1
ATOM 744 O O . TYR A 1 99 ? 4.393 0.543 3.136 1.00 80.31 99 TYR A O 1
ATOM 752 N N . TYR A 1 100 ? 4.554 1.549 1.137 1.00 81.44 100 TYR A N 1
ATOM 753 C CA . TYR A 1 100 ? 3.712 2.689 1.509 1.00 81.44 100 TYR A CA 1
ATOM 754 C C . TYR A 1 100 ? 2.241 2.314 1.720 1.00 81.44 100 TYR A C 1
ATOM 756 O O . TYR A 1 100 ? 1.573 2.897 2.574 1.00 81.44 100 TYR A O 1
ATOM 764 N N . GLU A 1 101 ? 1.717 1.356 0.957 1.00 79.62 101 GLU A N 1
ATOM 765 C CA . GLU A 1 101 ? 0.339 0.890 1.132 1.00 79.62 101 GLU A CA 1
ATOM 766 C C . GLU A 1 101 ? 0.189 0.002 2.370 1.00 79.62 101 GLU A C 1
ATOM 768 O O . GLU A 1 101 ? -0.769 0.154 3.131 1.00 79.62 101 GLU A O 1
ATOM 773 N N . GLN A 1 102 ? 1.167 -0.868 2.618 1.00 81.12 102 GLN A N 1
ATOM 774 C CA . GLN A 1 102 ? 1.182 -1.751 3.775 1.00 81.12 102 GLN A CA 1
ATOM 775 C C . GLN A 1 102 ? 1.242 -0.969 5.091 1.00 81.12 102 GLN A C 1
ATOM 777 O O . GLN A 1 102 ? 0.605 -1.378 6.060 1.00 81.12 102 GLN A O 1
ATOM 782 N N . ASP A 1 103 ? 1.940 0.169 5.123 1.00 78.94 103 ASP A N 1
ATOM 783 C CA . ASP A 1 103 ? 2.007 1.030 6.306 1.00 78.94 103 ASP A CA 1
ATOM 784 C C . ASP A 1 103 ? 0.606 1.525 6.711 1.00 78.94 103 ASP A C 1
ATOM 786 O O . ASP A 1 103 ? 0.168 1.298 7.842 1.00 78.94 103 ASP A O 1
ATOM 790 N N . ARG A 1 104 ? -0.168 2.047 5.745 1.00 78.44 104 ARG A N 1
ATOM 791 C CA . ARG A 1 104 ? -1.558 2.497 5.956 1.00 78.44 104 ARG A CA 1
ATOM 792 C C . ARG A 1 104 ? -2.471 1.377 6.446 1.00 78.44 104 ARG A C 1
ATOM 794 O O . ARG A 1 104 ? -3.218 1.553 7.407 1.00 78.44 104 ARG A O 1
ATOM 801 N N . VAL A 1 105 ? -2.408 0.222 5.783 1.00 81.81 105 VAL A N 1
ATOM 802 C CA . VAL A 1 105 ? -3.235 -0.938 6.137 1.00 81.81 105 VAL A CA 1
ATOM 803 C C . VAL A 1 105 ? -2.871 -1.443 7.534 1.00 81.81 105 VAL A C 1
ATOM 805 O O . VAL A 1 105 ? -3.756 -1.783 8.320 1.00 81.81 105 VAL A O 1
ATOM 808 N N . SER A 1 106 ? -1.580 -1.458 7.876 1.00 81.19 106 SER A N 1
ATOM 809 C CA . SER A 1 106 ? -1.115 -1.899 9.189 1.00 81.19 106 SER A CA 1
ATOM 810 C C . SER A 1 106 ? -1.594 -0.974 10.310 1.00 81.19 106 SER A C 1
ATOM 812 O O . SER A 1 106 ? -2.056 -1.460 11.341 1.00 81.19 106 SER A O 1
ATOM 814 N N . GLU A 1 107 ? -1.576 0.345 10.101 1.00 82.25 107 GLU A N 1
ATOM 815 C CA . GLU A 1 107 ? -2.082 1.324 11.064 1.00 82.25 107 GLU A CA 1
ATOM 816 C C . GLU A 1 107 ? -3.582 1.126 11.333 1.00 82.25 107 GLU A C 1
ATOM 818 O O . GLU A 1 107 ? -4.001 1.020 12.493 1.00 82.25 107 GLU A O 1
ATOM 823 N N . ALA A 1 108 ? -4.380 0.971 10.271 1.00 83.88 108 ALA A N 1
ATOM 824 C CA . ALA A 1 108 ? -5.811 0.697 10.380 1.00 83.88 108 ALA A CA 1
ATOM 825 C C . ALA A 1 108 ? -6.088 -0.623 11.122 1.00 83.88 108 ALA A C 1
ATOM 827 O O . ALA A 1 108 ? -6.929 -0.673 12.025 1.00 83.88 108 ALA A O 1
ATOM 828 N N . GLN A 1 109 ? -5.340 -1.687 10.807 1.00 84.06 109 GLN A N 1
ATOM 829 C CA . GLN A 1 109 ? -5.455 -2.979 11.489 1.00 84.06 109 GLN A CA 1
ATOM 830 C C . GLN A 1 109 ? -5.123 -2.874 12.983 1.00 84.06 109 GLN A C 1
ATOM 832 O O . GLN A 1 109 ? -5.882 -3.382 13.813 1.00 84.06 109 GLN A O 1
ATOM 837 N N . ASN A 1 110 ? -4.060 -2.157 13.355 1.00 85.12 110 ASN A N 1
ATOM 838 C CA . ASN A 1 110 ? -3.692 -1.952 14.760 1.00 85.12 110 ASN A CA 1
ATOM 839 C C . ASN A 1 110 ? -4.790 -1.222 15.540 1.00 85.12 110 ASN A C 1
ATOM 841 O O . ASN A 1 110 ? -5.067 -1.550 16.699 1.00 85.12 110 ASN A O 1
ATOM 845 N N . ARG A 1 111 ? -5.428 -0.230 14.912 1.00 82.88 111 ARG A N 1
ATOM 846 C CA . ARG A 1 111 ? -6.529 0.532 15.507 1.00 82.88 111 ARG A CA 1
ATOM 847 C C . ARG A 1 111 ? -7.773 -0.341 15.692 1.00 82.88 111 ARG A C 1
ATOM 849 O O . ARG A 1 111 ? -8.386 -0.334 16.759 1.00 82.88 111 ARG A O 1
ATOM 856 N N . ILE A 1 112 ? -8.095 -1.170 14.702 1.00 85.62 112 ILE A N 1
ATOM 857 C CA . ILE A 1 112 ? -9.174 -2.165 14.7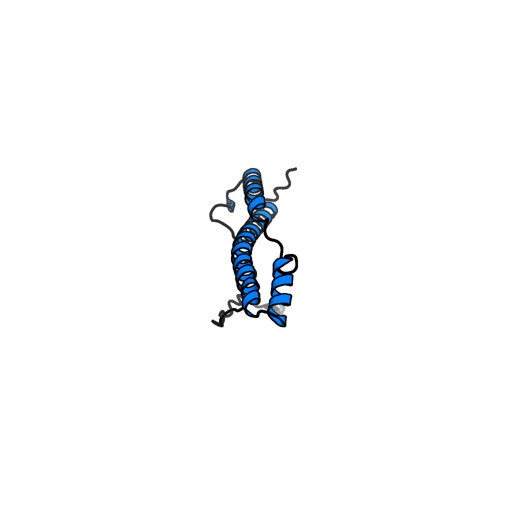76 1.00 85.62 112 ILE A CA 1
ATOM 858 C C . ILE A 1 112 ? -8.913 -3.179 15.888 1.00 85.62 112 ILE A C 1
ATOM 860 O O . ILE A 1 112 ? -9.822 -3.503 16.652 1.00 85.62 112 ILE A O 1
ATOM 864 N N . GLU A 1 113 ? -7.683 -3.671 16.026 1.00 85.75 113 GLU A N 1
ATOM 865 C CA . GLU A 1 113 ? -7.319 -4.567 17.122 1.00 85.75 113 GLU A CA 1
ATOM 866 C C . GLU A 1 113 ? -7.485 -3.908 18.493 1.00 85.75 113 GLU A C 1
ATOM 868 O O . GLU A 1 113 ? -7.984 -4.549 19.423 1.00 85.75 113 GLU A O 1
ATOM 873 N N . ALA A 1 114 ? -7.104 -2.635 18.627 1.00 86.56 114 ALA A N 1
ATOM 874 C CA . ALA A 1 114 ? -7.302 -1.872 19.855 1.00 86.56 114 ALA A CA 1
ATOM 875 C C . ALA A 1 114 ? -8.792 -1.767 20.208 1.00 86.56 114 ALA A C 1
ATOM 877 O O . ALA A 1 114 ? -9.194 -2.125 21.321 1.00 86.56 114 ALA A O 1
ATOM 878 N N . LEU A 1 115 ? -9.625 -1.376 19.239 1.00 85.12 115 LEU A N 1
ATOM 879 C CA . LEU A 1 115 ? -11.075 -1.275 19.404 1.00 85.12 115 LEU A CA 1
ATOM 880 C C . LEU A 1 115 ? -11.707 -2.638 19.735 1.00 85.12 115 LEU A C 1
ATOM 882 O O . LEU A 1 115 ? -12.514 -2.735 20.659 1.00 85.12 115 LEU A O 1
ATOM 886 N N . ARG A 1 116 ? -11.286 -3.730 19.083 1.00 84.56 116 ARG A N 1
ATOM 887 C CA . ARG A 1 116 ? -11.754 -5.095 19.399 1.00 84.56 116 ARG A CA 1
ATOM 888 C C . ARG A 1 116 ? -11.416 -5.506 20.835 1.00 84.56 116 ARG A C 1
ATOM 890 O O . ARG A 1 116 ? -12.263 -6.077 21.525 1.00 84.56 116 ARG A O 1
ATOM 897 N N . ARG A 1 117 ? -10.213 -5.179 21.326 1.00 85.62 117 ARG A N 1
ATOM 898 C CA . ARG A 1 117 ? -9.819 -5.428 22.728 1.00 85.62 117 ARG A CA 1
ATOM 899 C C . ARG A 1 117 ? -10.658 -4.597 23.707 1.00 85.62 117 ARG A C 1
ATOM 901 O O . ARG A 1 117 ? -11.029 -5.106 24.765 1.00 85.62 117 ARG A O 1
ATOM 908 N N . MET A 1 118 ? -11.004 -3.358 23.354 1.00 84.25 118 MET A N 1
ATOM 909 C CA . MET A 1 118 ? -11.887 -2.504 24.163 1.00 84.25 118 MET A CA 1
ATOM 910 C C . MET A 1 118 ? -13.326 -3.021 24.196 1.00 84.25 118 MET A C 1
ATOM 912 O O . MET A 1 118 ? -13.908 -3.113 25.277 1.00 84.25 118 MET A O 1
ATOM 916 N N . LYS A 1 119 ? -13.869 -3.456 23.054 1.00 85.25 119 LYS A N 1
ATOM 917 C CA . LYS A 1 119 ? -15.191 -4.095 22.972 1.00 85.25 119 LYS A CA 1
ATOM 918 C C . LYS A 1 119 ? -15.279 -5.312 23.896 1.00 85.25 119 LYS A C 1
ATOM 920 O O . LYS A 1 119 ? -16.233 -5.442 24.664 1.00 85.25 119 LYS A O 1
ATOM 925 N N . ALA A 1 120 ? -14.245 -6.159 23.880 1.00 84.12 120 ALA A N 1
ATOM 926 C CA . ALA A 1 120 ? -14.143 -7.319 24.764 1.00 84.12 120 ALA A CA 1
ATOM 927 C C . ALA A 1 120 ? -14.060 -6.920 26.251 1.00 84.12 120 ALA A C 1
ATOM 929 O O . ALA A 1 120 ? -14.714 -7.538 27.092 1.00 84.12 120 ALA A O 1
ATOM 930 N N . ARG A 1 121 ? -13.309 -5.859 26.584 1.00 83.38 121 ARG A N 1
ATOM 931 C CA . ARG A 1 121 ? -13.202 -5.330 27.956 1.00 83.38 121 ARG A CA 1
ATOM 932 C C . ARG A 1 121 ? -14.541 -4.808 28.481 1.00 83.38 121 ARG A C 1
ATOM 934 O O . ARG A 1 121 ? -14.885 -5.079 29.629 1.00 83.38 121 ARG A O 1
ATOM 941 N N . LEU A 1 122 ? -15.294 -4.097 27.644 1.00 81.38 122 LEU A N 1
ATOM 942 C CA . LEU A 1 122 ? -16.605 -3.533 27.978 1.00 81.38 122 LEU A CA 1
ATOM 943 C C . LEU A 1 122 ? -17.742 -4.569 27.939 1.00 81.38 122 LEU A C 1
ATOM 945 O O . LEU A 1 122 ? -18.868 -4.239 28.298 1.00 81.38 122 LEU A O 1
ATOM 949 N N . ARG A 1 123 ? -17.456 -5.823 27.548 1.00 82.75 123 ARG A N 1
ATOM 950 C CA . ARG A 1 123 ? -18.446 -6.910 27.405 1.00 82.75 123 ARG A CA 1
ATOM 951 C C . ARG A 1 123 ? -19.644 -6.506 26.538 1.00 82.75 123 ARG A C 1
ATOM 953 O O . ARG A 1 123 ? -20.771 -6.921 26.798 1.00 82.75 123 ARG A O 1
ATOM 960 N N . CYS A 1 124 ? -19.391 -5.704 25.507 1.00 76.00 124 CYS A N 1
ATOM 961 C CA . CYS A 1 124 ? -20.402 -5.300 24.539 1.00 76.00 124 CYS A CA 1
ATOM 962 C C . CYS A 1 124 ? -20.734 -6.498 23.628 1.00 76.00 124 CYS A C 1
ATOM 964 O O . CYS A 1 124 ? -20.136 -6.660 22.563 1.00 76.00 124 CYS A O 1
ATOM 966 N N . TYR A 1 125 ? -21.649 -7.357 24.078 1.00 70.06 125 TYR A N 1
ATOM 967 C CA . TYR A 1 125 ? -22.200 -8.494 23.333 1.00 70.06 125 TYR A CA 1
ATOM 968 C C . TYR A 1 125 ? -23.655 -8.209 22.951 1.00 70.06 125 TYR A C 1
ATOM 970 O O . TYR A 1 125 ? -24.555 -8.967 23.304 1.00 70.06 125 TYR A O 1
ATOM 978 N N . GLU A 1 126 ? -23.913 -7.075 22.312 1.00 60.16 126 GLU A N 1
ATOM 979 C CA . GLU A 1 126 ? -25.250 -6.787 21.792 1.00 60.16 126 GLU A CA 1
ATOM 980 C C . GLU A 1 126 ? -25.280 -7.136 20.300 1.00 60.16 126 GLU A C 1
ATOM 982 O O . GLU A 1 126 ? -24.364 -6.772 19.559 1.00 60.16 126 GLU A O 1
ATOM 987 N N . TYR A 1 127 ? -26.282 -7.946 19.936 1.00 47.75 127 TYR A N 1
ATOM 988 C CA . TYR A 1 127 ? -26.592 -8.412 18.581 1.00 47.75 127 TYR A CA 1
ATOM 989 C C . TYR A 1 127 ? -27.301 -7.326 17.773 1.00 47.75 127 TYR A C 1
ATOM 991 O O . TYR A 1 127 ? -28.159 -6.630 18.365 1.00 47.75 127 TYR A O 1
#

Foldseek 3Di:
DDDDDPDPPDDDDDPPPPPPDDPPDPDPDDDQDAQDDDDCLLVDDLVRLVVVLVVLVVQLDDPDDDCVVDPLSVVLVVCCVPPNVVSCVVVVVSVVVCVVSVVSNSNSVSNSVNSVVSCVVVVVPDD

Organism: NCBI:txid1818881